Protein AF-A0A949IQD5-F1 (afdb_monomer_lite)

Secondary structure (DSSP, 8-state):
---SS-SSHHHHHHHHHHHHHHTT-HHHHHHHHHHHHHHHHTT--STT--------HHHHHHHHHHHHHHHHTT-

Radius of gyration: 13.61 Å; chains: 1; bounding box: 38×23×41 Å

Structure (mmCIF, N/CA/C/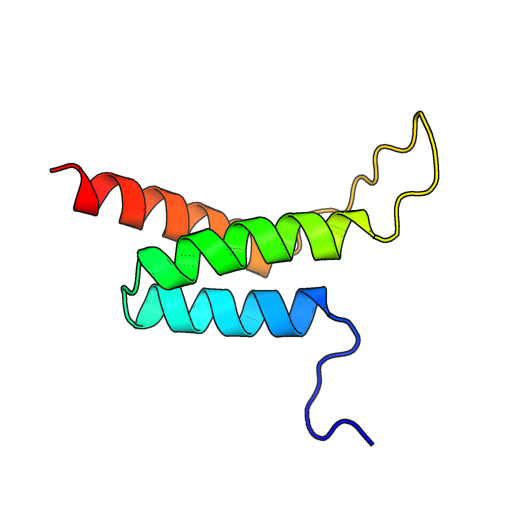O backbone):
data_AF-A0A949IQD5-F1
#
_entry.id   AF-A0A949IQD5-F1
#
loop_
_atom_site.group_PDB
_atom_site.id
_atom_site.type_symbol
_atom_site.label_atom_id
_atom_site.label_alt_id
_atom_site.label_comp_id
_atom_site.label_asym_id
_atom_site.label_entity_id
_atom_site.label_seq_id
_atom_site.pdbx_PDB_ins_code
_atom_site.Cartn_x
_atom_site.Cartn_y
_atom_site.Cartn_z
_atom_site.occupancy
_atom_site.B_iso_or_equiv
_atom_site.auth_seq_id
_atom_site.auth_comp_id
_atom_site.auth_asym_id
_atom_site.auth_atom_id
_atom_site.pdbx_PDB_model_num
ATOM 1 N N . MET A 1 1 ? -0.584 -15.937 -22.808 1.00 38.75 1 MET A N 1
ATOM 2 C CA . MET A 1 1 ? -0.290 -14.490 -22.882 1.00 38.75 1 MET A CA 1
ATOM 3 C C . MET A 1 1 ? -1.062 -13.840 -21.750 1.00 38.75 1 MET A C 1
ATOM 5 O O . MET A 1 1 ? -2.206 -14.225 -21.565 1.00 38.75 1 MET A O 1
ATOM 9 N N . ALA A 1 2 ? -0.429 -12.999 -20.928 1.00 43.81 2 ALA A N 1
ATOM 10 C CA . ALA A 1 2 ? -1.102 -12.369 -19.792 1.00 43.81 2 ALA A CA 1
ATOM 11 C C . ALA A 1 2 ? -2.156 -11.383 -20.320 1.00 43.81 2 ALA A C 1
ATOM 13 O O . ALA A 1 2 ? -1.813 -10.323 -20.840 1.00 43.81 2 ALA A O 1
ATOM 14 N N . GLU A 1 3 ? -3.425 -11.777 -20.265 1.00 48.12 3 GLU A N 1
ATOM 15 C CA . GLU A 1 3 ? -4.547 -10.902 -20.588 1.00 48.12 3 GLU A CA 1
ATOM 16 C C . GLU A 1 3 ? -4.703 -9.887 -19.444 1.00 48.12 3 GLU A C 1
ATOM 18 O O . GLU A 1 3 ? -4.910 -10.273 -18.296 1.00 48.12 3 GLU A O 1
ATOM 23 N N . ASN A 1 4 ? -4.564 -8.599 -19.784 1.00 51.25 4 ASN A N 1
ATOM 24 C CA . ASN A 1 4 ? -4.562 -7.396 -18.933 1.00 51.25 4 ASN A CA 1
ATOM 25 C C . ASN A 1 4 ? -3.248 -7.041 -18.203 1.00 51.25 4 ASN A C 1
ATOM 27 O O . ASN A 1 4 ? -3.051 -7.334 -17.029 1.00 51.25 4 ASN A O 1
ATOM 31 N N . GLY A 1 5 ? -2.394 -6.272 -18.888 1.00 53.69 5 GLY A N 1
ATOM 32 C CA . GLY A 1 5 ? -1.889 -4.984 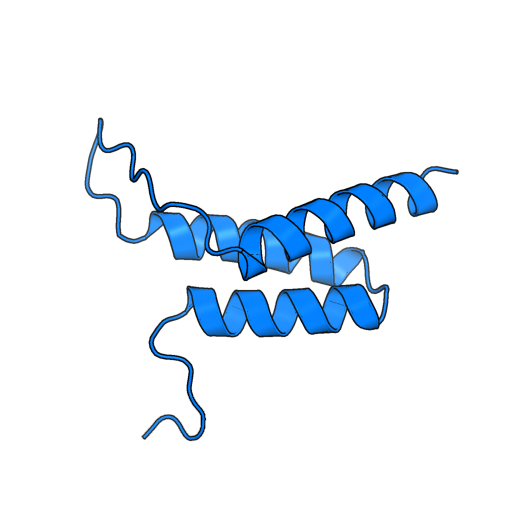-18.377 1.00 53.69 5 GLY A CA 1
ATOM 33 C C . GLY A 1 5 ? -0.910 -4.948 -17.197 1.00 53.69 5 GLY A C 1
ATOM 34 O O . GLY A 1 5 ? -0.511 -3.853 -16.814 1.00 53.69 5 GLY A O 1
ATOM 35 N N . PHE A 1 6 ? -0.494 -6.078 -16.628 1.00 56.72 6 PHE A N 1
ATOM 36 C CA . PHE A 1 6 ? 0.568 -6.100 -15.619 1.00 56.72 6 PHE A CA 1
ATOM 37 C C . PHE A 1 6 ? 1.894 -6.495 -16.266 1.00 56.72 6 PHE A C 1
ATOM 39 O O . PHE A 1 6 ? 2.135 -7.668 -16.548 1.00 56.72 6 PHE A O 1
ATOM 46 N N . GLU A 1 7 ? 2.766 -5.512 -16.502 1.00 68.50 7 GLU A N 1
ATOM 47 C CA . GLU A 1 7 ? 4.121 -5.769 -17.003 1.00 68.50 7 GLU A CA 1
ATOM 48 C C . GLU A 1 7 ? 5.001 -6.430 -15.931 1.00 68.50 7 GLU A C 1
ATOM 50 O O . GLU A 1 7 ? 5.962 -7.130 -16.258 1.00 68.50 7 GLU A O 1
ATOM 55 N N . ARG A 1 8 ? 4.688 -6.224 -14.639 1.00 74.44 8 ARG A N 1
ATOM 56 C CA . ARG A 1 8 ? 5.494 -6.710 -13.510 1.00 74.44 8 ARG A CA 1
ATOM 57 C C . ARG A 1 8 ? 4.640 -7.280 -12.385 1.00 74.44 8 ARG A C 1
ATOM 59 O O . ARG A 1 8 ? 3.507 -6.870 -12.148 1.00 74.44 8 ARG A O 1
ATOM 66 N N . LEU A 1 9 ? 5.255 -8.167 -11.598 1.00 82.94 9 LEU A N 1
ATOM 67 C CA . LEU A 1 9 ? 4.660 -8.705 -10.371 1.00 82.94 9 LEU A CA 1
ATOM 68 C C . LEU A 1 9 ? 4.264 -7.590 -9.388 1.00 82.94 9 LEU A C 1
ATOM 70 O O . LEU A 1 9 ? 3.221 -7.689 -8.754 1.00 82.94 9 LEU A O 1
ATOM 74 N N . SER A 1 10 ? 5.058 -6.519 -9.287 1.00 84.56 10 SER A N 1
ATOM 75 C CA . SER A 1 10 ? 4.732 -5.362 -8.444 1.00 84.56 10 SER A CA 1
ATOM 76 C C . SER A 1 10 ? 3.415 -4.696 -8.836 1.00 84.56 10 SER A C 1
ATOM 78 O O . SER A 1 10 ? 2.693 -4.247 -7.955 1.00 84.56 10 SER A O 1
ATOM 80 N N . ASP A 1 11 ? 3.081 -4.664 -10.127 1.00 85.75 11 ASP A N 1
ATOM 81 C CA . ASP A 1 11 ? 1.881 -3.986 -10.622 1.00 85.75 11 ASP A CA 1
ATOM 82 C C . ASP A 1 11 ? 0.629 -4.795 -10.264 1.00 85.75 11 ASP A C 1
ATOM 84 O O . ASP A 1 11 ? -0.356 -4.243 -9.776 1.00 85.75 11 ASP A O 1
ATOM 88 N N . ALA A 1 12 ? 0.708 -6.122 -10.405 1.00 90.06 12 ALA A N 1
ATOM 89 C CA . ALA A 1 12 ? -0.352 -7.032 -9.978 1.00 90.06 12 ALA A CA 1
ATOM 90 C C . ALA A 1 12 ? -0.560 -6.993 -8.453 1.00 90.06 12 ALA A C 1
ATOM 92 O O . ALA A 1 12 ? -1.694 -6.953 -7.976 1.00 90.06 12 ALA A O 1
ATOM 93 N N . VAL A 1 13 ? 0.532 -6.963 -7.680 1.00 92.38 13 VAL A N 1
ATOM 94 C CA . VAL A 1 13 ? 0.462 -6.872 -6.214 1.00 92.38 13 VAL A CA 1
ATOM 95 C C . VAL A 1 13 ? -0.097 -5.518 -5.771 1.00 92.38 13 VAL A C 1
ATOM 97 O O . VAL A 1 13 ? -0.903 -5.473 -4.844 1.00 92.38 13 VAL A O 1
ATOM 100 N N . LEU A 1 14 ? 0.267 -4.423 -6.446 1.00 90.69 14 LEU A N 1
ATOM 101 C CA . LEU A 1 14 ? -0.286 -3.097 -6.175 1.00 90.69 14 LEU A CA 1
ATOM 102 C C . LEU A 1 14 ? -1.791 -3.045 -6.464 1.00 90.69 14 LEU A C 1
ATOM 104 O O . LEU A 1 14 ? -2.546 -2.550 -5.632 1.00 90.69 14 LEU A O 1
ATOM 108 N N . ALA A 1 15 ? -2.243 -3.580 -7.601 1.00 92.19 15 ALA A N 1
ATOM 109 C CA . ALA A 1 15 ? -3.667 -3.624 -7.931 1.00 92.19 15 ALA A CA 1
ATOM 110 C C . ALA A 1 15 ? -4.473 -4.434 -6.901 1.00 92.19 15 ALA A C 1
ATOM 112 O O . ALA A 1 15 ? -5.530 -3.990 -6.452 1.00 92.19 15 ALA A O 1
ATOM 113 N N . ALA A 1 16 ? -3.945 -5.582 -6.467 1.00 95.25 16 ALA A N 1
ATOM 114 C CA . ALA A 1 16 ? -4.556 -6.374 -5.405 1.00 95.25 16 ALA A CA 1
ATOM 115 C C . ALA A 1 16 ? -4.583 -5.622 -4.063 1.00 95.25 16 ALA A C 1
ATOM 117 O O . ALA A 1 16 ? -5.586 -5.674 -3.353 1.00 95.25 16 ALA A O 1
ATOM 118 N N . LEU A 1 17 ? -3.505 -4.905 -3.716 1.00 95.00 17 LEU A N 1
ATOM 119 C CA . LEU A 1 17 ? -3.434 -4.111 -2.486 1.00 95.00 17 LEU A CA 1
ATOM 120 C C . LEU A 1 17 ? -4.493 -3.005 -2.478 1.00 95.00 17 LEU A C 1
ATOM 122 O O . LEU A 1 17 ? -5.174 -2.827 -1.473 1.00 95.00 17 LEU A O 1
ATOM 126 N N . VAL A 1 18 ? -4.660 -2.291 -3.596 1.00 94.81 18 VAL A N 1
ATOM 127 C CA . VAL A 1 18 ? -5.695 -1.255 -3.737 1.00 94.81 18 VAL A CA 1
ATOM 128 C C . VAL A 1 18 ? -7.086 -1.844 -3.504 1.00 94.81 18 VAL A C 1
ATOM 130 O O . VAL A 1 18 ? -7.850 -1.290 -2.717 1.00 94.81 18 VAL A O 1
ATOM 133 N N . LEU A 1 19 ? -7.389 -3.001 -4.098 1.00 96.88 19 LEU A N 1
ATOM 134 C CA . LEU A 1 19 ? -8.676 -3.671 -3.900 1.00 96.88 19 LEU A CA 1
ATOM 135 C C . LEU A 1 19 ? -8.897 -4.094 -2.436 1.00 96.88 19 LEU A C 1
ATOM 137 O O . LEU A 1 19 ? -9.981 -3.886 -1.894 1.00 96.88 19 LEU A O 1
ATOM 141 N N . ALA A 1 20 ? -7.875 -4.643 -1.772 1.00 96.69 20 ALA A N 1
ATOM 142 C CA . ALA A 1 20 ? -7.961 -5.017 -0.358 1.00 96.69 20 ALA A CA 1
ATOM 143 C C . ALA A 1 20 ? -8.213 -3.797 0.549 1.00 96.69 20 ALA A C 1
ATOM 145 O O . ALA A 1 20 ? -9.015 -3.867 1.483 1.00 96.69 20 ALA A O 1
ATOM 146 N N . LEU A 1 21 ? -7.582 -2.656 0.244 1.00 94.25 21 LEU A N 1
ATOM 147 C CA . LEU A 1 21 ? -7.809 -1.389 0.944 1.00 94.25 21 LEU A CA 1
ATOM 148 C C . LEU A 1 21 ? -9.237 -0.863 0.736 1.00 94.25 21 LEU A C 1
ATOM 150 O O . LEU A 1 21 ? -9.867 -0.433 1.702 1.00 94.25 21 LEU A O 1
ATOM 154 N N . GLU A 1 22 ? -9.770 -0.923 -0.488 1.00 95.38 22 GLU A N 1
ATOM 155 C CA . GLU A 1 22 ? -11.162 -0.547 -0.793 1.00 95.38 22 GLU A CA 1
ATOM 156 C C . GLU A 1 22 ? -12.173 -1.420 -0.039 1.00 95.38 22 GLU A C 1
ATOM 158 O O . GLU A 1 22 ? -13.162 -0.915 0.497 1.00 95.38 22 GLU A O 1
ATOM 163 N N . GLN A 1 23 ? -11.890 -2.719 0.066 1.00 97.50 23 GLN A N 1
ATOM 164 C CA . GLN A 1 23 ? -12.694 -3.685 0.819 1.00 97.50 23 GLN A CA 1
ATOM 165 C C . GLN A 1 23 ? -12.512 -3.578 2.339 1.00 97.50 23 GLN A C 1
ATOM 167 O O . GLN A 1 23 ? -13.261 -4.205 3.087 1.00 97.50 23 GLN A O 1
ATOM 172 N N . LYS A 1 24 ? -11.551 -2.767 2.804 1.00 96.31 24 LYS A N 1
ATOM 173 C CA . LYS A 1 24 ? -11.157 -2.637 4.215 1.00 96.31 24 LYS A CA 1
ATOM 174 C C . LYS A 1 24 ? -10.703 -3.963 4.842 1.00 96.31 24 LYS A C 1
ATOM 176 O O . LYS A 1 24 ? -10.796 -4.132 6.058 1.00 96.31 24 LYS A O 1
ATOM 181 N N . ASP A 1 25 ? -10.183 -4.886 4.035 1.00 97.25 25 ASP A N 1
ATOM 182 C CA . ASP A 1 25 ? -9.604 -6.136 4.524 1.00 97.25 25 ASP A CA 1
ATOM 183 C C . ASP A 1 25 ? -8.161 -5.889 4.974 1.00 97.25 25 ASP A C 1
ATOM 185 O O . ASP A 1 25 ? -7.203 -5.956 4.199 1.00 97.25 25 ASP A O 1
ATOM 189 N N . LEU A 1 26 ? -8.012 -5.562 6.257 1.00 93.75 26 LEU A N 1
ATOM 190 C CA . LEU A 1 26 ? -6.716 -5.226 6.835 1.00 93.75 26 LEU A CA 1
ATOM 191 C C . LEU A 1 26 ? -5.732 -6.404 6.793 1.00 93.75 26 LEU A C 1
ATOM 193 O O . LEU A 1 26 ? -4.553 -6.197 6.509 1.00 93.75 26 LEU A O 1
ATOM 197 N N . ALA A 1 27 ? -6.193 -7.628 7.060 1.00 96.50 27 ALA A N 1
ATOM 198 C CA . ALA A 1 27 ? -5.319 -8.797 7.116 1.00 96.50 27 ALA A CA 1
ATOM 199 C C . ALA A 1 27 ? -4.703 -9.087 5.740 1.00 96.50 27 ALA A C 1
ATOM 201 O O . ALA A 1 27 ? -3.496 -9.314 5.624 1.00 96.50 27 ALA A O 1
ATOM 202 N N . VAL A 1 28 ? -5.518 -9.016 4.685 1.00 96.88 28 VAL A N 1
ATOM 203 C CA . VAL A 1 28 ? -5.049 -9.188 3.307 1.00 96.88 28 VAL A CA 1
ATOM 204 C C . VAL A 1 28 ? -4.172 -8.011 2.875 1.00 96.88 28 VAL A C 1
ATOM 206 O O . VAL A 1 28 ? -3.107 -8.228 2.291 1.00 96.88 28 VAL A O 1
ATOM 209 N N . ALA A 1 29 ? -4.547 -6.774 3.216 1.00 96.50 29 ALA A N 1
ATOM 210 C CA . ALA A 1 29 ? -3.752 -5.590 2.896 1.00 96.50 29 ALA A CA 1
ATOM 211 C C . ALA A 1 29 ? -2.342 -5.637 3.522 1.00 96.50 29 ALA A C 1
ATOM 213 O O . ALA A 1 29 ? -1.369 -5.259 2.869 1.00 96.50 29 ALA A O 1
ATOM 214 N N . GLU A 1 30 ? -2.187 -6.165 4.743 1.00 95.75 30 GLU A N 1
ATOM 215 C CA . GLU A 1 30 ? -0.873 -6.320 5.391 1.00 95.75 30 GLU A CA 1
ATOM 216 C C . GLU A 1 30 ? 0.033 -7.339 4.694 1.00 95.75 30 GLU A C 1
ATOM 218 O O . GLU A 1 30 ? 1.247 -7.130 4.581 1.00 95.75 30 GLU A O 1
ATOM 223 N N . LEU A 1 31 ? -0.541 -8.440 4.210 1.00 97.25 31 LEU A N 1
ATOM 224 C CA . LEU A 1 31 ? 0.203 -9.437 3.445 1.00 97.25 31 LEU A CA 1
ATOM 225 C C . LEU A 1 31 ? 0.650 -8.859 2.100 1.00 97.25 31 LEU A C 1
ATOM 227 O O . LEU A 1 31 ? 1.815 -8.996 1.717 1.00 97.25 31 LEU A O 1
ATOM 231 N N . LEU A 1 32 ? -0.253 -8.156 1.415 1.00 95.88 32 LEU A N 1
ATOM 232 C CA . LEU A 1 32 ? 0.018 -7.547 0.117 1.00 95.88 32 LEU A CA 1
ATOM 233 C C . LEU A 1 32 ? 1.019 -6.392 0.211 1.00 95.88 32 LEU A C 1
ATOM 235 O O . LEU A 1 32 ? 1.866 -6.271 -0.670 1.00 95.88 32 LEU A O 1
ATOM 239 N N . SER A 1 33 ? 1.012 -5.598 1.289 1.00 92.44 33 SER A N 1
ATOM 240 C CA . SER A 1 33 ? 2.004 -4.531 1.476 1.00 92.44 33 SER A CA 1
ATOM 241 C C . SER A 1 33 ? 3.429 -5.085 1.581 1.00 92.44 33 SER A C 1
ATOM 243 O O . SER A 1 33 ? 4.354 -4.544 0.981 1.00 92.44 33 SER A O 1
ATOM 245 N N . ARG A 1 34 ? 3.610 -6.208 2.292 1.00 91.56 34 ARG A N 1
ATOM 246 C CA . ARG A 1 34 ? 4.915 -6.887 2.393 1.00 91.56 34 ARG A CA 1
ATOM 247 C C . ARG A 1 34 ? 5.313 -7.530 1.066 1.00 91.56 34 ARG A C 1
ATOM 249 O O . ARG A 1 34 ? 6.463 -7.439 0.647 1.00 91.56 34 ARG A O 1
ATOM 256 N N . ALA A 1 35 ? 4.356 -8.159 0.384 1.00 92.12 35 ALA A N 1
ATOM 257 C CA . ALA A 1 35 ? 4.587 -8.729 -0.938 1.00 92.12 35 ALA A CA 1
ATOM 258 C C . ALA A 1 35 ? 4.998 -7.654 -1.960 1.00 92.12 35 ALA A C 1
ATOM 260 O O . ALA A 1 35 ? 5.867 -7.914 -2.793 1.00 92.12 35 ALA A O 1
ATOM 261 N N . LEU A 1 36 ? 4.427 -6.446 -1.874 1.0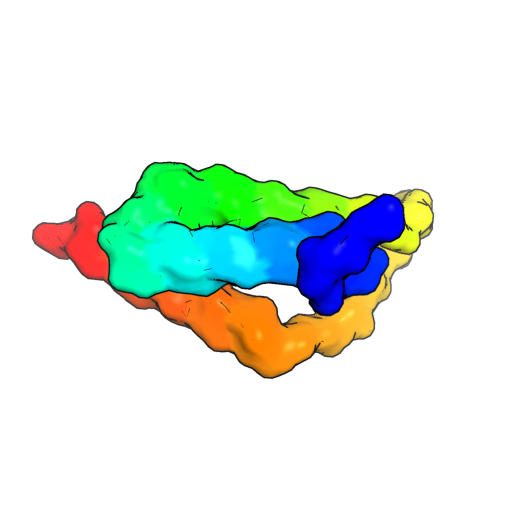0 90.00 36 LEU A N 1
ATOM 262 C CA . LEU A 1 36 ? 4.767 -5.318 -2.741 1.00 90.00 36 LEU A CA 1
ATOM 263 C C . LEU A 1 36 ? 6.215 -4.882 -2.518 1.00 90.00 36 LEU A C 1
ATOM 265 O O . LEU A 1 36 ? 6.965 -4.757 -3.481 1.00 90.00 36 LEU A O 1
ATOM 269 N N . GLU A 1 37 ? 6.634 -4.738 -1.261 1.00 85.94 37 GLU A N 1
ATOM 270 C CA . GLU A 1 37 ? 8.018 -4.418 -0.898 1.00 85.94 37 GLU A CA 1
ATOM 271 C C . GLU A 1 37 ? 9.008 -5.462 -1.449 1.00 85.94 37 GLU A C 1
ATOM 273 O O . GLU A 1 37 ? 10.021 -5.124 -2.065 1.00 85.94 37 GLU A O 1
ATOM 278 N N . MET A 1 38 ? 8.687 -6.753 -1.329 1.00 86.94 38 MET A N 1
ATOM 279 C CA . MET A 1 38 ? 9.512 -7.836 -1.881 1.00 86.94 38 MET A CA 1
ATOM 280 C C . MET A 1 38 ? 9.556 -7.829 -3.418 1.00 86.94 38 MET A C 1
ATOM 282 O O . MET A 1 38 ? 10.614 -8.000 -4.025 1.00 86.94 38 MET A O 1
ATOM 286 N N . ALA A 1 39 ? 8.415 -7.612 -4.074 1.00 84.31 39 ALA A N 1
ATOM 287 C CA . ALA A 1 39 ? 8.340 -7.509 -5.530 1.00 84.31 39 ALA A CA 1
ATOM 288 C C . ALA A 1 39 ? 9.090 -6.270 -6.048 1.00 84.31 39 ALA A C 1
ATOM 290 O O . ALA A 1 39 ? 9.676 -6.303 -7.133 1.00 84.31 39 ALA A O 1
ATOM 291 N N . MET A 1 40 ? 9.129 -5.198 -5.253 1.00 76.75 40 MET A N 1
ATOM 292 C CA . MET A 1 40 ? 9.911 -4.006 -5.542 1.00 76.75 40 MET A CA 1
ATOM 293 C C . MET A 1 40 ? 11.409 -4.190 -5.285 1.00 76.75 40 MET A C 1
ATOM 295 O O . MET A 1 40 ? 12.203 -3.509 -5.910 1.00 76.75 40 MET A O 1
ATOM 299 N N . THR A 1 41 ? 11.841 -5.129 -4.450 1.00 70.56 41 THR A N 1
ATOM 300 C CA . THR A 1 41 ? 13.275 -5.347 -4.166 1.00 70.56 41 THR A CA 1
ATOM 301 C C . THR A 1 41 ? 13.923 -6.415 -5.050 1.00 70.56 41 THR A C 1
ATOM 303 O O . THR A 1 41 ? 15.145 -6.461 -5.159 1.00 70.56 41 THR A O 1
ATOM 306 N N . ARG A 1 42 ? 13.140 -7.231 -5.773 1.00 57.50 42 ARG A N 1
ATOM 307 C CA . ARG A 1 42 ? 13.648 -8.351 -6.598 1.00 57.50 42 ARG A CA 1
ATOM 308 C C . ARG A 1 42 ? 14.515 -7.955 -7.813 1.00 57.50 42 ARG A C 1
ATOM 310 O O . ARG A 1 42 ? 15.070 -8.842 -8.453 1.00 57.50 42 ARG A O 1
ATOM 317 N N . GLY A 1 43 ? 14.638 -6.660 -8.120 1.00 51.50 43 GLY A N 1
ATOM 318 C CA . GLY A 1 43 ? 15.548 -6.103 -9.136 1.00 51.50 43 GLY A CA 1
ATOM 319 C C . GLY A 1 43 ? 16.848 -5.499 -8.577 1.00 51.50 43 GLY A C 1
ATOM 320 O O . GLY A 1 43 ? 17.739 -5.153 -9.349 1.00 51.50 43 GLY A O 1
ATOM 321 N N . ALA A 1 44 ? 16.987 -5.398 -7.251 1.00 50.78 44 ALA A N 1
ATOM 322 C CA . ALA A 1 44 ? 18.128 -4.783 -6.583 1.00 50.78 44 ALA A CA 1
ATOM 323 C C . ALA A 1 44 ? 19.231 -5.825 -6.324 1.00 50.78 44 ALA A C 1
ATOM 325 O O . ALA A 1 44 ? 19.248 -6.524 -5.310 1.00 50.78 44 ALA A O 1
ATOM 326 N N . GLY A 1 45 ? 20.152 -5.969 -7.275 1.00 43.09 45 GLY A N 1
ATOM 327 C CA . GLY A 1 45 ? 21.321 -6.829 -7.125 1.00 43.09 45 GLY A CA 1
ATOM 328 C C . GLY A 1 45 ? 22.293 -6.320 -6.054 1.00 43.09 45 GLY A C 1
ATOM 329 O O . GLY A 1 45 ? 22.831 -5.228 -6.176 1.00 43.09 45 GLY A O 1
ATOM 330 N N . GLY A 1 46 ? 22.592 -7.162 -5.062 1.00 49.62 46 GLY A N 1
ATOM 331 C CA . GLY A 1 46 ? 23.849 -7.125 -4.306 1.00 49.62 46 GLY A CA 1
ATOM 332 C C . GLY A 1 46 ? 24.030 -6.017 -3.256 1.00 49.62 46 GLY A C 1
ATOM 333 O O . GLY A 1 46 ? 23.442 -4.941 -3.292 1.00 49.62 46 GLY A O 1
ATOM 334 N N . LYS A 1 47 ? 24.892 -6.332 -2.281 1.00 43.34 47 LYS A N 1
ATOM 335 C CA . LYS A 1 47 ? 25.230 -5.569 -1.068 1.00 43.34 47 LYS A CA 1
ATOM 336 C C . LYS A 1 47 ? 25.648 -4.123 -1.406 1.00 43.34 47 LYS A C 1
ATOM 338 O O . LYS A 1 47 ? 26.817 -3.871 -1.671 1.00 43.34 47 LYS A O 1
ATOM 343 N N . GLY A 1 48 ? 24.695 -3.189 -1.396 1.00 49.78 48 GLY A N 1
ATOM 344 C CA . GLY A 1 48 ? 24.939 -1.756 -1.618 1.00 49.78 48 GLY A CA 1
ATOM 345 C C . GLY A 1 48 ? 24.026 -1.067 -2.636 1.00 49.78 48 GLY A C 1
ATOM 346 O O . GLY A 1 48 ? 24.127 0.148 -2.789 1.00 49.78 48 GLY A O 1
ATOM 347 N N . PHE A 1 49 ? 23.128 -1.785 -3.315 1.00 45.12 49 PHE A N 1
ATOM 348 C CA . PHE A 1 49 ? 22.218 -1.158 -4.272 1.00 45.12 49 PHE A CA 1
ATOM 349 C C . PHE A 1 49 ? 20.961 -0.605 -3.584 1.00 45.12 49 PHE A C 1
ATOM 351 O O . PHE A 1 49 ? 20.069 -1.353 -3.186 1.00 45.12 49 PHE A O 1
ATOM 358 N N . VAL A 1 50 ? 20.889 0.723 -3.444 1.00 49.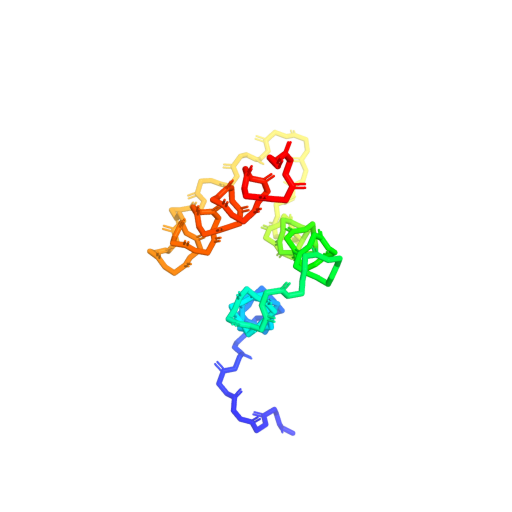94 50 VAL A N 1
ATOM 359 C CA . VAL A 1 50 ? 19.651 1.434 -3.096 1.00 49.94 50 VAL A CA 1
ATOM 360 C C . VAL A 1 50 ? 18.955 1.782 -4.398 1.00 49.94 50 VAL A C 1
ATOM 362 O O . VAL A 1 50 ? 19.299 2.760 -5.063 1.00 49.94 50 VAL A O 1
ATOM 365 N N . GLU A 1 51 ? 17.971 0.975 -4.771 1.00 48.62 51 GLU A N 1
ATOM 366 C CA . GLU A 1 51 ? 17.097 1.320 -5.877 1.00 48.62 51 GLU A CA 1
ATOM 367 C C . GLU A 1 51 ? 16.191 2.474 -5.429 1.00 48.62 51 GLU A C 1
ATOM 369 O O . GLU A 1 51 ? 15.169 2.27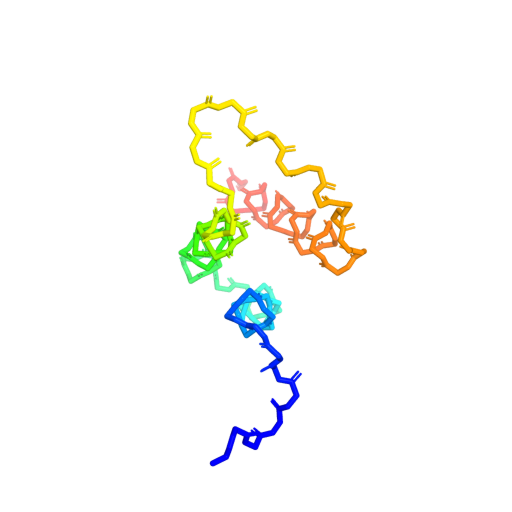2 -4.776 1.00 48.62 51 GLU A O 1
ATOM 374 N N . ARG A 1 52 ? 16.574 3.713 -5.763 1.00 51.22 52 ARG A N 1
ATOM 375 C CA . ARG A 1 52 ? 15.656 4.857 -5.730 1.00 51.22 52 ARG A CA 1
ATOM 376 C C . ARG A 1 52 ? 14.692 4.714 -6.903 1.00 51.22 52 ARG A C 1
ATOM 378 O O . ARG A 1 52 ? 14.760 5.471 -7.866 1.00 51.22 52 ARG A O 1
ATOM 385 N N . ARG A 1 53 ? 13.811 3.713 -6.854 1.00 55.56 53 ARG A N 1
ATOM 386 C CA . ARG A 1 53 ? 12.570 3.821 -7.613 1.00 55.56 53 ARG A CA 1
ATOM 387 C C . ARG A 1 53 ? 11.843 4.996 -6.998 1.00 55.56 53 ARG A C 1
ATOM 389 O O . ARG A 1 53 ? 11.473 4.936 -5.828 1.00 55.56 53 ARG A O 1
ATOM 396 N N . GLU A 1 54 ? 11.695 6.072 -7.761 1.00 54.22 54 GLU A N 1
ATOM 397 C CA . GLU A 1 54 ? 10.669 7.047 -7.436 1.00 54.22 54 GLU A CA 1
ATOM 398 C C . GLU A 1 54 ? 9.376 6.253 -7.293 1.00 54.22 54 GLU A C 1
ATOM 400 O O . GLU A 1 54 ? 8.959 5.551 -8.220 1.00 54.22 54 GLU A O 1
ATOM 405 N N . PHE A 1 55 ? 8.825 6.246 -6.079 1.00 55.94 55 PHE A N 1
ATOM 406 C CA . PHE A 1 55 ? 7.533 5.641 -5.832 1.00 55.94 55 PHE A CA 1
ATOM 407 C C . PHE A 1 55 ? 6.581 6.278 -6.830 1.00 55.94 55 PHE A C 1
ATOM 409 O O . PHE A 1 55 ? 6.363 7.488 -6.806 1.00 55.94 55 PHE A O 1
ATOM 416 N N . THR A 1 56 ? 6.060 5.481 -7.760 1.00 67.44 56 THR A N 1
ATOM 417 C CA . THR A 1 56 ? 5.021 5.989 -8.645 1.00 67.44 56 THR A CA 1
ATOM 418 C C . THR A 1 56 ? 3.879 6.467 -7.749 1.00 67.44 56 THR A C 1
ATOM 420 O O . THR A 1 56 ? 3.616 5.866 -6.702 1.00 67.44 56 THR A O 1
ATOM 423 N N . ALA A 1 57 ? 3.197 7.548 -8.131 1.00 71.81 57 ALA A N 1
ATOM 424 C CA . ALA A 1 57 ? 2.160 8.169 -7.298 1.00 71.81 57 ALA A CA 1
ATOM 425 C C . ALA A 1 57 ? 1.091 7.168 -6.794 1.00 71.81 57 ALA A C 1
ATOM 427 O O . ALA A 1 57 ? 0.489 7.367 -5.739 1.00 71.81 57 ALA A O 1
ATOM 428 N N . GLY A 1 58 ? 0.878 6.060 -7.518 1.00 71.50 58 GLY A N 1
ATOM 429 C CA . GLY A 1 58 ? 0.003 4.962 -7.102 1.00 71.50 58 GLY A CA 1
ATOM 430 C C . GLY A 1 58 ? 0.486 4.199 -5.861 1.00 71.50 58 GLY A C 1
ATOM 431 O O . GLY A 1 58 ? -0.331 3.886 -4.998 1.00 71.50 58 GLY A O 1
ATOM 432 N N . VAL A 1 59 ? 1.792 3.933 -5.731 1.00 75.00 59 VAL A N 1
ATOM 433 C CA . VAL A 1 59 ? 2.348 3.233 -4.558 1.00 75.00 59 VAL A CA 1
ATOM 434 C C . VAL A 1 59 ? 2.275 4.124 -3.324 1.00 75.00 59 VAL A C 1
ATOM 436 O O . VAL A 1 59 ? 1.804 3.682 -2.280 1.00 75.00 59 VAL A O 1
ATOM 439 N N . GLU A 1 60 ? 2.675 5.390 -3.444 1.00 80.31 60 GLU A N 1
ATOM 440 C CA . GLU A 1 60 ? 2.619 6.342 -2.330 1.00 80.31 60 GLU A CA 1
ATOM 441 C C . GLU A 1 60 ? 1.185 6.503 -1.802 1.00 80.31 60 GLU A C 1
ATOM 443 O O . GLU A 1 60 ? 0.940 6.432 -0.595 1.00 80.31 60 GLU A O 1
ATOM 448 N N . LYS A 1 61 ? 0.209 6.626 -2.709 1.00 83.12 61 LYS A N 1
ATOM 449 C CA . LYS A 1 61 ? -1.210 6.683 -2.347 1.00 83.12 61 LYS A CA 1
ATOM 450 C C . LYS A 1 61 ? -1.665 5.435 -1.582 1.00 83.12 61 LYS A C 1
ATOM 452 O O . LYS A 1 61 ? -2.314 5.578 -0.546 1.00 83.12 61 LYS A O 1
ATOM 457 N N . ALA A 1 62 ? -1.322 4.238 -2.061 1.00 78.31 62 ALA A N 1
ATOM 458 C CA . ALA A 1 62 ? -1.704 2.986 -1.408 1.00 78.31 62 ALA A CA 1
ATOM 459 C C . ALA A 1 62 ? -1.081 2.852 -0.005 1.00 78.31 62 ALA A C 1
ATOM 461 O O . ALA A 1 62 ? -1.761 2.453 0.940 1.00 78.31 62 ALA A O 1
ATOM 462 N N . MET A 1 63 ? 0.183 3.257 0.162 1.00 82.88 63 MET A N 1
ATOM 463 C CA . MET A 1 63 ? 0.867 3.238 1.462 1.00 82.88 63 MET A CA 1
ATOM 464 C C . MET A 1 63 ? 0.219 4.209 2.459 1.00 82.88 63 MET A C 1
ATOM 466 O O . MET A 1 63 ? -0.061 3.835 3.597 1.00 82.88 63 MET A O 1
ATOM 470 N N . ASN A 1 64 ? -0.132 5.418 2.013 1.00 87.44 64 ASN A N 1
ATOM 471 C CA . ASN A 1 64 ? -0.852 6.387 2.842 1.00 87.44 64 ASN A CA 1
ATOM 472 C C . ASN A 1 64 ? -2.240 5.873 3.278 1.00 87.44 64 ASN A C 1
ATOM 474 O O . ASN A 1 64 ? -2.648 6.066 4.426 1.00 87.44 64 ASN A O 1
ATOM 478 N N . GLN A 1 65 ? -2.968 5.192 2.386 1.00 85.19 65 GLN A N 1
ATOM 479 C CA . GLN A 1 65 ? -4.251 4.557 2.715 1.00 85.19 65 GLN A CA 1
ATOM 480 C C . GLN A 1 65 ? -4.086 3.422 3.735 1.00 85.19 65 GLN A C 1
ATOM 482 O O . GLN A 1 65 ? -4.896 3.305 4.657 1.00 85.19 65 GLN A O 1
ATOM 487 N N . MET A 1 66 ? -3.020 2.629 3.612 1.00 83.38 66 MET A N 1
ATOM 488 C CA . MET A 1 66 ? -2.703 1.554 4.551 1.00 83.38 66 MET A CA 1
ATOM 489 C C . MET A 1 66 ? -2.460 2.081 5.970 1.00 83.38 66 MET A C 1
ATOM 491 O O . MET A 1 66 ? -3.007 1.553 6.943 1.00 83.38 66 MET A O 1
ATOM 495 N N . ASP A 1 67 ? -1.691 3.161 6.102 1.00 86.94 67 ASP A N 1
ATOM 496 C CA . ASP A 1 67 ? -1.427 3.783 7.401 1.00 86.94 67 ASP A CA 1
ATOM 497 C C . ASP A 1 67 ? -2.691 4.373 8.034 1.00 86.94 67 ASP A C 1
ATOM 499 O O . ASP A 1 67 ? -2.877 4.291 9.252 1.00 86.94 67 ASP A O 1
ATOM 503 N N . ALA A 1 68 ? -3.588 4.940 7.225 1.00 89.19 68 ALA A N 1
ATOM 504 C CA . ALA A 1 68 ? -4.880 5.420 7.703 1.00 89.19 68 ALA A CA 1
ATOM 505 C C . ALA A 1 68 ? -5.766 4.271 8.215 1.00 89.19 68 ALA A C 1
ATOM 507 O O . ALA A 1 68 ? -6.382 4.406 9.275 1.00 89.19 68 ALA A O 1
ATOM 508 N N . LEU A 1 69 ? -5.799 3.137 7.508 1.00 88.38 69 LEU A N 1
ATOM 509 C CA . LEU A 1 69 ? -6.578 1.962 7.904 1.00 88.38 69 LEU A CA 1
ATOM 510 C C . LEU A 1 69 ? -6.057 1.351 9.215 1.00 88.38 69 LEU A C 1
ATOM 512 O O . LEU A 1 69 ? -6.842 1.080 10.122 1.00 88.38 69 LEU A O 1
ATOM 516 N N . ARG A 1 70 ? -4.731 1.233 9.370 1.00 85.88 70 ARG A N 1
ATOM 517 C CA . ARG A 1 70 ? -4.095 0.774 10.621 1.00 85.88 70 ARG A CA 1
ATOM 518 C C . ARG A 1 70 ? -4.413 1.657 11.824 1.00 85.88 70 ARG A C 1
ATOM 520 O O . ARG A 1 70 ? -4.487 1.164 12.947 1.00 85.88 70 ARG A O 1
ATOM 527 N N . LYS A 1 71 ? -4.548 2.970 11.620 1.00 88.31 71 LYS A N 1
ATOM 528 C CA . LYS A 1 71 ? -4.918 3.905 12.694 1.00 88.31 71 LYS A CA 1
ATOM 529 C C . LYS A 1 71 ? -6.370 3.706 13.125 1.00 88.31 71 LYS A C 1
ATOM 531 O O . LYS A 1 71 ? -6.632 3.697 14.320 1.00 88.31 71 LYS A O 1
ATOM 536 N N . GLN A 1 72 ? -7.277 3.491 12.171 1.00 84.44 72 GLN A N 1
ATOM 537 C CA . GLN A 1 72 ? -8.698 3.232 12.437 1.00 84.44 72 GLN A CA 1
ATOM 538 C C . GLN A 1 72 ? -8.941 1.885 13.126 1.00 84.44 72 GLN A C 1
ATOM 540 O O . GLN A 1 72 ? -9.841 1.777 13.942 1.00 84.44 72 GLN A O 1
ATOM 545 N N . SER A 1 73 ? -8.142 0.856 12.833 1.00 79.69 73 SER A N 1
ATOM 546 C CA . SER A 1 73 ? -8.292 -0.456 13.480 1.00 79.69 73 SER A CA 1
ATOM 547 C C . SER A 1 73 ? -7.744 -0.508 14.910 1.00 79.69 73 SER A C 1
ATOM 549 O O . SER A 1 73 ? -7.908 -1.517 15.591 1.00 79.69 73 SER A O 1
ATOM 551 N N . ARG A 1 74 ? -7.002 0.521 15.336 1.00 71.94 74 ARG A N 1
ATOM 552 C CA . ARG A 1 74 ? -6.396 0.624 16.673 1.00 71.94 74 ARG A CA 1
ATOM 553 C C . ARG A 1 74 ? -7.192 1.519 17.631 1.00 71.94 74 ARG A C 1
ATOM 555 O O . ARG A 1 74 ? -6.805 1.596 18.795 1.00 71.94 74 ARG A O 1
ATOM 562 N N . SER A 1 75 ? -8.237 2.198 17.150 1.00 52.84 75 SER A N 1
ATOM 563 C CA . SER A 1 75 ? -9.195 2.979 17.951 1.00 52.84 75 SER A CA 1
ATO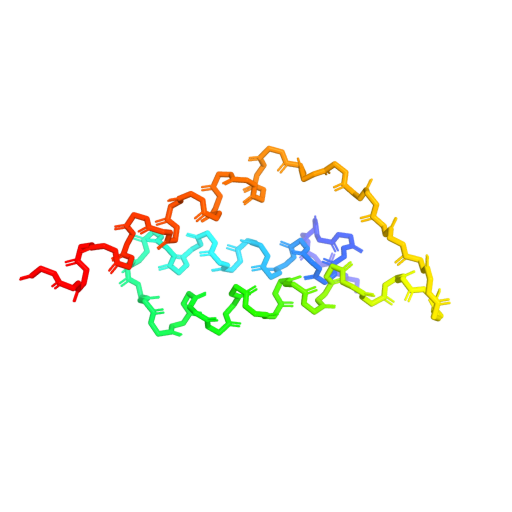M 564 C C . SER A 1 75 ? -10.431 2.157 18.270 1.00 52.84 75 SER A C 1
ATOM 566 O O . SER A 1 75 ? -10.893 2.232 19.425 1.00 52.84 75 SER A O 1
#

Foldseek 3Di:
DDDDDDPFPLVVLLVQLVVCLVVLVLVSNVVSLVVNVVSVCPPQDDDPGDPPPPQDPSNVVSVVSSVVSVVVVVD

pLDDT: mean 76.75, std 18.33, range [38.75, 97.5]

Sequence (75 aa):
MAENGFERLSDAVLAALVLALEQKDLAVAELLSRALEMAMTRGAGGKGFVERREFTAGVEKAMNQMDALRKQSRS